Protein AF-A0A3N4SWY8-F1 (afdb_monomer_lite)

pLDDT: mean 83.65, std 14.89, range [37.97, 96.81]

Foldseek 3Di:
DPPPPPPPFDKDADQAKIWRFDQDPVDRPDGPDTDIDGNVVRNVVVVVVVVCVVPDDDDDDPVSVVPDDDDDD

Structure (mmCIF, N/CA/C/O backbone):
data_AF-A0A3N4SWY8-F1
#
_entry.id   AF-A0A3N4SWY8-F1
#
loop_
_atom_site.group_PDB
_atom_site.id
_atom_site.type_symbol
_atom_site.label_atom_id
_atom_site.label_alt_id
_atom_site.label_comp_id
_atom_site.label_asym_id
_atom_site.label_entity_id
_atom_site.label_seq_id
_atom_site.pdbx_PDB_ins_code
_atom_site.Cartn_x
_atom_site.Cartn_y
_atom_site.Cartn_z
_atom_site.occupancy
_atom_site.B_iso_or_equiv
_atom_site.auth_seq_id
_atom_site.auth_comp_id
_atom_site.auth_asym_id
_atom_site.auth_atom_id
_atom_site.pdbx_PDB_model_num
ATOM 1 N N . MET A 1 1 ? -2.236 -30.272 -3.948 1.00 37.97 1 MET A N 1
ATOM 2 C CA . MET A 1 1 ? -2.597 -29.130 -3.088 1.00 37.97 1 MET A CA 1
ATOM 3 C C . MET A 1 1 ? -2.250 -27.907 -3.902 1.00 37.97 1 MET A C 1
ATOM 5 O O . MET A 1 1 ? -1.071 -27.682 -4.135 1.00 37.97 1 MET A O 1
ATOM 9 N N . GLU A 1 2 ? -3.252 -27.253 -4.474 1.00 44.53 2 GLU A N 1
ATOM 10 C CA . GLU A 1 2 ? -3.059 -26.010 -5.217 1.00 44.53 2 GLU A CA 1
ATOM 11 C C . GLU A 1 2 ? -2.510 -24.991 -4.218 1.00 44.53 2 GLU A C 1
ATOM 13 O O . GLU A 1 2 ? -3.135 -24.715 -3.191 1.00 44.53 2 GLU A O 1
ATOM 18 N N . GLN A 1 3 ? -1.265 -24.570 -4.426 1.00 47.22 3 GLN A N 1
ATOM 19 C CA . GLN A 1 3 ? -0.664 -23.503 -3.651 1.00 47.22 3 GLN A CA 1
ATOM 20 C C . GLN A 1 3 ? -1.441 -22.265 -4.074 1.00 47.22 3 GLN A C 1
ATOM 22 O O . GLN A 1 3 ? -1.185 -21.734 -5.146 1.00 47.22 3 GLN A O 1
ATOM 27 N N . ALA A 1 4 ? -2.469 -21.894 -3.307 1.00 51.31 4 ALA A N 1
ATOM 28 C CA . ALA A 1 4 ? -3.154 -20.632 -3.515 1.00 51.31 4 ALA A CA 1
ATOM 29 C C . ALA A 1 4 ? -2.067 -19.562 -3.437 1.00 51.31 4 ALA A C 1
ATOM 31 O O . ALA A 1 4 ? -1.553 -19.295 -2.346 1.00 51.31 4 ALA A O 1
ATOM 32 N N . GLU A 1 5 ? -1.637 -19.054 -4.594 1.00 55.94 5 GLU A N 1
ATOM 33 C CA . GLU A 1 5 ? -0.734 -17.919 -4.663 1.00 55.94 5 GLU A CA 1
ATOM 34 C C . GLU A 1 5 ? -1.327 -16.873 -3.735 1.00 55.94 5 GLU A C 1
ATOM 36 O O . GLU A 1 5 ? -2.514 -16.540 -3.825 1.00 55.94 5 GLU A O 1
ATOM 41 N N . ALA A 1 6 ? -0.548 -16.476 -2.731 1.00 50.50 6 ALA A N 1
ATOM 42 C CA . ALA A 1 6 ? -1.012 -15.496 -1.777 1.00 50.50 6 ALA A CA 1
ATOM 43 C C . ALA A 1 6 ? -1.365 -14.253 -2.591 1.00 50.50 6 ALA A C 1
ATOM 45 O O . ALA A 1 6 ? -0.462 -13.618 -3.125 1.00 50.50 6 ALA A O 1
ATOM 46 N N . LEU A 1 7 ? -2.666 -13.964 -2.723 1.00 52.12 7 LEU A N 1
ATOM 47 C CA . LEU A 1 7 ? -3.147 -12.788 -3.439 1.00 52.12 7 LEU A CA 1
ATOM 48 C C . LEU A 1 7 ? -2.307 -11.599 -2.993 1.00 52.12 7 LEU A C 1
ATOM 50 O O . LEU A 1 7 ? -2.216 -11.341 -1.786 1.00 52.12 7 LEU A O 1
ATOM 54 N N . GLU A 1 8 ? -1.673 -10.920 -3.946 1.00 59.38 8 GLU A N 1
ATOM 55 C CA . GLU A 1 8 ? -0.929 -9.706 -3.652 1.00 59.38 8 GLU A CA 1
ATOM 56 C C . GLU A 1 8 ? -1.893 -8.722 -2.991 1.00 59.38 8 GLU A C 1
ATOM 58 O O . GLU A 1 8 ? -2.874 -8.263 -3.579 1.00 59.38 8 GLU A O 1
ATOM 63 N N . ARG A 1 9 ? -1.673 -8.469 -1.699 1.00 65.88 9 ARG A N 1
ATOM 64 C CA . ARG A 1 9 ? -2.491 -7.534 -0.936 1.00 65.88 9 ARG A CA 1
ATOM 65 C C . ARG A 1 9 ? -1.850 -6.170 -1.056 1.00 65.88 9 ARG A C 1
ATOM 67 O O . ARG A 1 9 ? -0.847 -5.886 -0.408 1.00 65.88 9 ARG A O 1
ATOM 74 N N . PHE A 1 10 ? -2.462 -5.331 -1.873 1.00 79.38 10 PHE A N 1
ATOM 75 C CA . PHE A 1 10 ? -2.150 -3.913 -1.916 1.00 79.38 10 PHE A CA 1
ATOM 76 C C . PHE A 1 10 ? -2.643 -3.251 -0.627 1.00 79.38 10 PHE A C 1
ATOM 78 O O . PHE A 1 10 ? -3.633 -3.678 -0.033 1.00 79.38 10 PHE 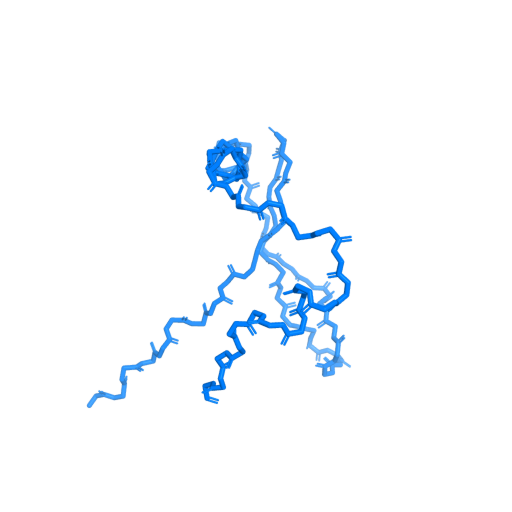A O 1
ATOM 85 N N . PHE A 1 11 ? -1.948 -2.215 -0.175 1.00 88.31 11 PHE A N 1
ATOM 86 C CA . PHE A 1 11 ? -2.367 -1.403 0.961 1.00 88.31 11 PHE A CA 1
ATOM 87 C C . PHE A 1 11 ? -2.062 0.065 0.686 1.00 88.31 11 PHE A C 1
ATOM 89 O O . PHE A 1 11 ? -1.143 0.399 -0.060 1.00 88.31 11 PHE A O 1
ATOM 96 N N . VAL A 1 12 ? -2.820 0.945 1.331 1.00 90.19 12 VAL A N 1
ATOM 97 C CA . VAL A 1 12 ? -2.520 2.377 1.409 1.00 90.19 12 VAL A CA 1
ATOM 98 C C . VAL A 1 12 ? -2.284 2.704 2.872 1.00 90.19 12 VAL A C 1
ATOM 100 O O . VAL A 1 12 ? -3.112 2.361 3.715 1.00 90.19 12 VAL A O 1
ATOM 103 N N . ALA A 1 13 ? -1.157 3.336 3.188 1.00 94.75 13 ALA A N 1
ATOM 104 C CA . ALA A 1 13 ? -0.773 3.647 4.558 1.00 94.75 13 ALA A CA 1
ATOM 105 C C . ALA A 1 13 ? -0.386 5.120 4.715 1.00 94.75 13 ALA A C 1
ATOM 107 O O . ALA A 1 13 ? 0.217 5.721 3.827 1.00 94.75 13 ALA A O 1
ATOM 108 N N . SER A 1 14 ? -0.712 5.670 5.878 1.00 94.81 14 SER A N 1
ATOM 109 C CA . SER A 1 14 ? -0.185 6.917 6.426 1.00 94.81 14 SER A CA 1
ATOM 110 C C . SER A 1 14 ? 0.404 6.645 7.812 1.00 94.81 14 SER A C 1
ATOM 112 O O . SER A 1 14 ? 0.285 5.547 8.354 1.00 94.81 14 SER A O 1
ATOM 114 N N . GLU A 1 15 ? 1.008 7.644 8.447 1.00 94.00 15 GLU A N 1
ATOM 115 C CA . GLU A 1 15 ? 1.526 7.516 9.814 1.00 94.00 15 GLU A CA 1
ATOM 116 C C . GLU A 1 15 ? 0.423 7.295 10.872 1.00 94.00 15 GLU A C 1
ATOM 118 O O . GLU A 1 15 ? 0.732 7.001 12.031 1.00 94.00 15 GLU A O 1
ATOM 123 N N . SER A 1 16 ? -0.857 7.457 10.511 1.00 95.62 16 SER A N 1
ATOM 124 C CA . SER A 1 16 ? -1.997 7.331 11.427 1.00 95.62 16 SER A CA 1
ATOM 125 C C . SER A 1 16 ? -2.861 6.090 11.196 1.00 95.62 16 SER A C 1
ATOM 127 O O . SER A 1 16 ? -3.423 5.578 12.166 1.00 95.62 16 SER A O 1
ATOM 129 N N . ALA A 1 17 ? -2.968 5.596 9.960 1.00 96.44 17 ALA A N 1
ATOM 130 C CA . ALA A 1 17 ? -3.798 4.444 9.614 1.00 96.44 17 ALA A CA 1
ATOM 131 C C . ALA A 1 17 ? -3.324 3.767 8.323 1.00 96.44 17 ALA A C 1
ATOM 133 O O . ALA A 1 17 ? -2.662 4.384 7.490 1.00 96.44 17 ALA A O 1
ATOM 134 N N . ALA A 1 18 ? -3.703 2.504 8.137 1.00 95.75 18 ALA A N 1
ATOM 135 C CA . ALA A 1 18 ? -3.540 1.815 6.864 1.00 95.75 18 ALA A CA 1
ATOM 136 C C . ALA A 1 18 ? -4.821 1.078 6.479 1.00 95.75 18 ALA A C 1
ATOM 138 O O . ALA A 1 18 ? -5.587 0.659 7.343 1.00 95.75 18 ALA A O 1
ATOM 139 N N . VAL A 1 19 ? -5.060 0.932 5.182 1.00 94.25 19 VAL A N 1
ATOM 140 C CA . VAL A 1 19 ? -6.224 0.236 4.636 1.00 94.25 19 VAL A CA 1
ATOM 141 C C . VAL A 1 19 ? -5.745 -0.816 3.652 1.00 94.25 19 VAL A C 1
ATOM 143 O O . VAL A 1 19 ? -4.970 -0.510 2.747 1.00 94.25 19 VAL A O 1
ATOM 146 N N . VAL A 1 20 ? -6.240 -2.041 3.817 1.00 91.88 20 VAL A N 1
ATOM 147 C CA . VAL A 1 20 ? -6.191 -3.075 2.778 1.00 91.88 20 VAL A CA 1
ATOM 148 C C . VAL A 1 20 ? -7.511 -2.992 2.011 1.00 91.88 20 VAL A C 1
ATOM 150 O O . VAL A 1 20 ? -8.537 -3.407 2.562 1.00 91.88 20 VAL A O 1
ATOM 153 N N . PRO A 1 21 ? -7.541 -2.395 0.807 1.00 89.00 21 PRO A N 1
ATOM 154 C CA . PRO A 1 21 ? -8.761 -2.305 0.024 1.00 89.00 21 PRO A CA 1
ATOM 155 C C . PRO A 1 21 ? -9.214 -3.704 -0.410 1.00 89.00 21 PRO A C 1
ATOM 157 O O . PRO A 1 21 ? -8.404 -4.565 -0.757 1.00 89.00 21 PRO A O 1
ATOM 160 N N . LEU A 1 22 ? -10.522 -3.932 -0.362 1.00 85.62 22 LEU A N 1
ATOM 161 C CA . LEU A 1 22 ? -11.174 -5.152 -0.819 1.00 85.62 22 LEU A CA 1
ATOM 162 C C . LEU A 1 22 ? -11.906 -4.859 -2.135 1.00 85.62 22 LEU A C 1
ATOM 164 O O . LEU A 1 22 ? -12.469 -3.766 -2.273 1.00 85.62 22 LEU A O 1
ATOM 168 N N . PRO A 1 23 ? -11.888 -5.793 -3.106 1.00 84.31 23 PRO A N 1
ATOM 169 C CA . PRO A 1 23 ? -12.641 -5.636 -4.342 1.00 84.31 23 PRO A CA 1
ATOM 170 C C . PRO A 1 23 ? -14.104 -5.316 -4.059 1.00 84.31 23 PRO A C 1
ATOM 172 O O . PRO A 1 23 ? -14.685 -5.829 -3.100 1.00 84.31 23 PRO A O 1
ATOM 175 N N . SER A 1 24 ? -14.687 -4.471 -4.903 1.00 82.62 24 SER A N 1
ATOM 176 C CA . SER A 1 24 ? -16.071 -4.066 -4.743 1.00 82.62 24 SER A CA 1
ATOM 177 C C . SER A 1 24 ? -17.008 -5.262 -4.834 1.00 82.62 24 SER A C 1
ATOM 179 O O . SER A 1 24 ? -16.895 -6.105 -5.723 1.00 82.62 24 SER A O 1
ATOM 181 N N . PHE A 1 25 ? -17.998 -5.291 -3.945 1.00 79.69 25 PHE A N 1
ATOM 182 C CA . PHE A 1 25 ? -19.099 -6.250 -4.045 1.00 79.69 25 PHE A CA 1
ATOM 183 C C . PHE A 1 25 ? -20.122 -5.867 -5.128 1.00 79.69 25 PHE A C 1
ATOM 185 O O . PHE A 1 25 ? -21.011 -6.657 -5.441 1.00 79.69 25 PHE A O 1
ATO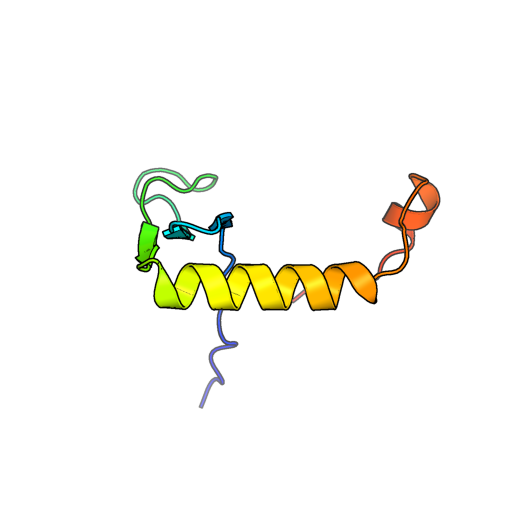M 19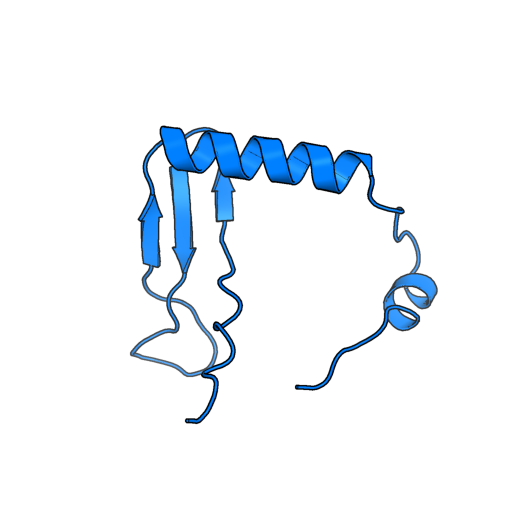2 N N . HIS A 1 26 ? -20.005 -4.665 -5.700 1.00 81.69 26 HIS A N 1
ATOM 193 C CA . HIS A 1 26 ? -20.995 -4.050 -6.585 1.00 81.69 26 HIS A CA 1
ATOM 194 C C . HIS A 1 26 ? -20.474 -3.768 -8.004 1.00 81.69 26 HIS A C 1
ATOM 196 O O . HIS A 1 26 ? -21.259 -3.374 -8.866 1.00 81.69 26 HIS A O 1
ATOM 202 N N . GLY A 1 27 ? -19.182 -3.968 -8.279 1.00 73.38 27 GLY A N 1
ATOM 203 C CA . GLY A 1 27 ? -18.596 -3.734 -9.599 1.00 73.38 27 GLY A CA 1
ATOM 204 C C . GLY A 1 27 ? -17.226 -4.390 -9.766 1.00 73.38 27 GLY A C 1
ATOM 205 O O . GLY A 1 27 ? -16.519 -4.614 -8.791 1.00 73.38 27 GLY A O 1
ATOM 206 N N . ALA A 1 28 ? -16.855 -4.700 -11.010 1.00 74.56 28 ALA A N 1
ATOM 207 C CA . ALA A 1 28 ? -15.616 -5.419 -11.324 1.00 74.56 28 ALA A CA 1
ATOM 208 C C . ALA A 1 28 ? -14.344 -4.552 -11.235 1.00 74.56 28 ALA A C 1
ATOM 210 O O . ALA A 1 28 ? -13.254 -5.090 -11.074 1.00 74.56 28 ALA A O 1
ATOM 211 N N . ASP A 1 29 ? -14.485 -3.224 -11.304 1.00 71.94 29 ASP A N 1
ATOM 212 C CA . ASP A 1 29 ? -13.364 -2.306 -11.558 1.00 71.94 29 ASP A CA 1
ATOM 213 C C . ASP A 1 29 ? -13.055 -1.359 -10.380 1.00 71.94 29 ASP A C 1
ATOM 215 O O . ASP A 1 29 ? -12.470 -0.292 -10.569 1.00 71.94 29 ASP A O 1
ATOM 219 N N . GLY A 1 30 ? -13.466 -1.695 -9.152 1.00 74.12 30 GLY A N 1
ATOM 220 C CA . GLY A 1 30 ? -13.311 -0.792 -8.008 1.00 74.12 30 GLY A CA 1
ATOM 221 C C . GLY A 1 30 ? -13.122 -1.474 -6.659 1.00 74.12 30 GLY A C 1
ATOM 222 O O . GLY A 1 30 ? -13.273 -2.684 -6.520 1.00 74.12 30 GLY A O 1
ATOM 223 N N . PHE A 1 31 ? -12.827 -0.654 -5.651 1.00 82.12 31 PHE A N 1
ATOM 224 C CA . PHE A 1 31 ? -12.725 -1.034 -4.243 1.00 82.12 31 PHE A CA 1
ATOM 225 C C . PHE A 1 31 ? -13.720 -0.174 -3.454 1.00 82.12 31 PHE A C 1
ATOM 227 O O . PHE A 1 31 ? -13.571 1.048 -3.419 1.00 82.12 31 PHE A O 1
ATOM 234 N N . ASP A 1 32 ? -14.756 -0.779 -2.869 1.00 83.94 32 ASP A N 1
ATOM 235 C CA . ASP A 1 32 ? -15.800 -0.056 -2.114 1.00 83.94 32 ASP A CA 1
ATOM 236 C C . ASP A 1 32 ? -15.693 -0.240 -0.593 1.00 83.94 32 ASP A C 1
ATOM 238 O O . ASP A 1 32 ? -16.298 0.506 0.178 1.00 83.94 32 ASP A O 1
ATOM 242 N N . CYS A 1 33 ? -14.892 -1.208 -0.153 1.00 85.38 33 CYS A N 1
ATOM 243 C CA . CYS A 1 33 ? -14.671 -1.530 1.245 1.00 85.38 33 CYS A CA 1
ATOM 244 C C . CYS A 1 33 ? -13.209 -1.921 1.490 1.00 85.38 33 CYS A C 1
ATOM 246 O O . CYS A 1 33 ? -12.402 -2.044 0.570 1.00 85.38 33 CYS A O 1
ATOM 248 N N . GLY A 1 34 ? -12.835 -2.070 2.759 1.00 88.69 34 GLY A N 1
ATOM 249 C CA . GLY A 1 34 ? -11.467 -2.391 3.136 1.00 88.69 34 GLY A CA 1
ATOM 250 C C . GLY A 1 34 ? -11.334 -2.738 4.609 1.00 88.69 34 GLY A C 1
ATOM 251 O O . GLY A 1 34 ? -12.226 -2.469 5.416 1.00 88.69 34 GLY A O 1
ATOM 252 N N . VAL A 1 35 ? -10.195 -3.325 4.961 1.00 91.44 35 VAL A N 1
ATOM 253 C CA . VAL A 1 35 ? -9.826 -3.591 6.354 1.00 91.44 35 VAL A CA 1
ATOM 254 C C . VAL A 1 35 ? -8.971 -2.439 6.859 1.00 91.44 35 VAL A C 1
ATOM 256 O O . VAL A 1 35 ? -7.894 -2.186 6.317 1.00 91.44 35 VAL A O 1
ATOM 259 N N . LEU A 1 36 ? -9.447 -1.752 7.899 1.00 95.06 36 LEU A N 1
ATOM 260 C CA . LEU A 1 36 ? -8.692 -0.697 8.567 1.00 95.06 36 LEU A CA 1
ATOM 261 C C . LEU A 1 36 ? -7.708 -1.309 9.566 1.00 95.06 36 LEU A C 1
ATOM 263 O O . LEU A 1 36 ? -8.084 -2.089 10.442 1.00 95.06 36 LEU A O 1
ATOM 267 N N . L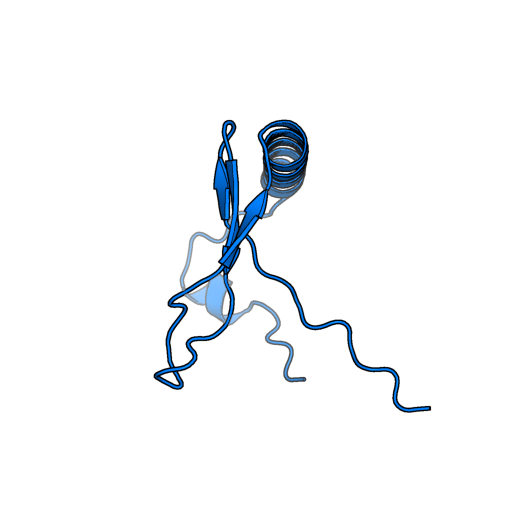EU A 1 37 ? -6.453 -0.904 9.456 1.00 93.56 37 LEU A N 1
ATOM 268 C CA . LEU A 1 37 ? -5.384 -1.225 10.382 1.00 93.56 37 LEU A CA 1
ATOM 269 C C . LEU A 1 37 ? -5.071 0.001 11.240 1.00 93.56 37 LEU A C 1
ATOM 271 O O . LEU A 1 37 ? -5.026 1.137 10.758 1.00 93.56 37 LEU A O 1
ATOM 275 N N . GLY A 1 38 ? -4.849 -0.247 12.529 1.00 94.38 38 GLY A N 1
ATOM 276 C CA . GLY A 1 38 ? -4.505 0.792 13.489 1.00 94.38 38 GLY A CA 1
ATOM 277 C C . GLY A 1 38 ? -3.102 1.366 13.278 1.00 94.38 38 GLY A C 1
ATOM 278 O O . GLY A 1 38 ? -2.283 0.843 12.521 1.00 94.38 38 GLY A O 1
ATOM 279 N N . ARG A 1 39 ? -2.815 2.437 14.022 1.00 95.06 39 ARG A N 1
ATOM 280 C CA . ARG A 1 39 ? -1.575 3.221 13.935 1.00 95.06 39 ARG A CA 1
ATOM 281 C C . ARG A 1 39 ? -0.291 2.389 13.983 1.00 95.06 39 ARG A C 1
ATOM 283 O O . ARG A 1 39 ? 0.641 2.693 13.253 1.00 95.06 39 ARG A O 1
ATOM 290 N N . GLU A 1 40 ? -0.223 1.373 14.840 1.00 94.75 40 GLU A N 1
ATOM 291 C CA . GLU A 1 40 ? 0.987 0.555 15.002 1.00 94.75 40 GLU A CA 1
ATOM 292 C C . GLU A 1 40 ? 1.384 -0.139 13.692 1.00 94.75 40 GLU A C 1
ATOM 294 O O . GLU A 1 40 ? 2.504 0.031 13.211 1.00 94.75 40 GLU A O 1
ATOM 299 N N . ALA A 1 41 ? 0.434 -0.837 13.064 1.00 93.50 41 ALA A N 1
ATOM 300 C CA . ALA A 1 41 ? 0.643 -1.471 11.767 1.00 93.50 41 ALA A CA 1
ATOM 301 C C . ALA A 1 41 ? 0.939 -0.433 10.673 1.00 93.50 41 ALA A C 1
ATOM 303 O O . ALA A 1 41 ? 1.830 -0.632 9.849 1.00 93.50 41 ALA A O 1
ATOM 304 N N . ALA A 1 42 ? 0.231 0.698 10.693 1.00 95.75 42 ALA A N 1
ATOM 305 C CA . ALA A 1 42 ? 0.400 1.763 9.711 1.00 95.75 42 ALA A CA 1
ATOM 306 C C . ALA A 1 42 ? 1.822 2.353 9.713 1.00 95.75 42 ALA A C 1
ATOM 308 O O . ALA A 1 42 ? 2.446 2.478 8.660 1.00 95.75 42 ALA A O 1
ATOM 309 N N . VAL A 1 43 ? 2.378 2.634 10.896 1.00 96.81 43 VAL A N 1
ATOM 310 C CA . VAL A 1 43 ? 3.747 3.155 11.044 1.00 96.81 43 VAL A CA 1
ATOM 311 C C . VAL A 1 43 ? 4.782 2.166 10.506 1.00 96.81 43 VAL A C 1
ATOM 313 O O . VAL A 1 43 ? 5.704 2.584 9.805 1.00 96.81 43 VAL A O 1
ATOM 316 N N . GLY A 1 44 ? 4.620 0.869 10.786 1.00 94.81 44 GLY A N 1
ATOM 317 C CA . GLY A 1 44 ? 5.510 -0.169 10.259 1.00 94.81 44 GLY A CA 1
ATOM 318 C C . GLY A 1 44 ? 5.517 -0.213 8.728 1.00 94.81 44 GLY A C 1
ATOM 319 O O . GLY A 1 44 ? 6.585 -0.226 8.116 1.00 94.81 44 GLY A O 1
ATOM 320 N N . LEU A 1 45 ? 4.334 -0.150 8.108 1.00 94.06 45 LEU A N 1
ATOM 321 C CA . LEU A 1 45 ? 4.189 -0.121 6.647 1.00 94.06 45 LEU A CA 1
ATOM 322 C C . LEU A 1 45 ? 4.820 1.133 6.027 1.00 94.06 45 LEU A C 1
ATOM 324 O O . LEU A 1 45 ? 5.515 1.033 5.017 1.00 94.06 45 LEU A O 1
ATOM 328 N N . VAL A 1 46 ? 4.634 2.306 6.642 1.00 95.19 46 VAL A N 1
ATOM 329 C CA . VAL A 1 46 ? 5.261 3.555 6.175 1.00 95.19 46 VAL A CA 1
ATOM 330 C C . VAL A 1 46 ? 6.782 3.481 6.274 1.00 95.19 46 VAL A C 1
ATOM 332 O O . VAL A 1 46 ? 7.473 3.892 5.343 1.00 95.19 46 VAL A O 1
ATOM 335 N N . HIS A 1 47 ? 7.317 2.961 7.379 1.00 95.88 47 HIS A N 1
ATOM 336 C CA . HIS A 1 47 ? 8.762 2.815 7.544 1.00 95.88 47 HIS A CA 1
ATOM 337 C C . HIS A 1 47 ? 9.349 1.908 6.465 1.00 95.88 47 HIS A C 1
ATOM 339 O O . HIS A 1 47 ? 10.282 2.305 5.769 1.00 95.88 47 HIS A O 1
ATOM 345 N N . HIS A 1 48 ? 8.724 0.751 6.256 1.00 92.44 48 HIS A N 1
ATOM 346 C CA . HIS A 1 48 ? 9.124 -0.174 5.207 1.00 92.44 48 HIS A CA 1
ATOM 347 C C . HIS A 1 48 ? 9.074 0.473 3.813 1.00 92.44 48 HIS A C 1
ATOM 349 O O . HIS A 1 48 ? 10.023 0.363 3.040 1.00 92.44 48 HIS A O 1
ATOM 355 N N . GLY A 1 49 ? 8.011 1.225 3.504 1.00 91.25 49 GLY A N 1
ATOM 356 C CA . GLY A 1 49 ? 7.901 1.960 2.242 1.00 91.25 49 GLY A CA 1
ATOM 357 C C . GLY A 1 49 ? 9.009 3.000 2.048 1.00 91.25 49 GLY A C 1
ATOM 358 O O . GLY A 1 49 ? 9.514 3.160 0.938 1.00 91.25 49 GLY A O 1
ATOM 359 N N . ARG A 1 50 ? 9.441 3.680 3.118 1.00 93.62 50 ARG A N 1
ATOM 360 C CA . ARG A 1 50 ? 10.570 4.626 3.069 1.00 93.62 50 ARG A CA 1
ATOM 361 C C . ARG A 1 50 ? 11.900 3.919 2.809 1.00 93.62 50 ARG A C 1
ATOM 363 O O . ARG A 1 50 ? 12.677 4.411 1.998 1.00 93.62 50 ARG A O 1
ATOM 370 N N . GLU A 1 51 ? 12.149 2.779 3.451 1.00 94.69 51 GLU A N 1
ATOM 371 C CA . GLU A 1 51 ? 13.345 1.955 3.208 1.00 94.69 51 GLU A CA 1
ATOM 372 C C . GLU A 1 51 ? 13.388 1.437 1.762 1.00 94.69 51 GLU A C 1
ATOM 374 O O . GLU A 1 51 ? 14.411 1.547 1.080 1.00 94.69 51 GLU A O 1
ATOM 379 N N . ALA A 1 52 ? 12.256 0.934 1.263 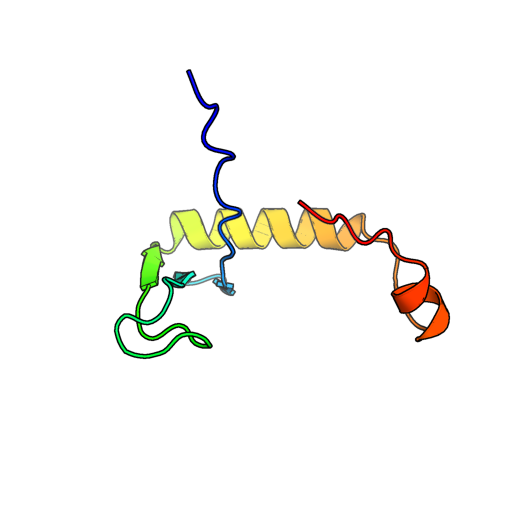1.00 90.19 52 ALA A N 1
ATOM 380 C CA . ALA A 1 52 ? 12.124 0.487 -0.119 1.00 90.19 52 ALA A CA 1
ATOM 381 C C . ALA A 1 52 ? 12.348 1.644 -1.105 1.00 90.19 52 ALA A C 1
ATOM 383 O O . ALA A 1 52 ? 13.122 1.510 -2.046 1.00 90.19 52 ALA A O 1
ATOM 384 N N . CYS A 1 53 ? 11.749 2.812 -0.856 1.00 88.00 53 CYS A N 1
ATOM 385 C CA . CYS A 1 53 ? 11.933 4.002 -1.689 1.00 88.00 53 CYS A CA 1
ATOM 386 C C . CYS A 1 53 ? 13.394 4.481 -1.707 1.00 88.00 53 CYS A C 1
ATOM 388 O O . CYS A 1 53 ? 13.923 4.804 -2.766 1.00 88.00 53 CYS A O 1
ATOM 390 N N . ALA A 1 54 ? 14.079 4.461 -0.560 1.00 91.62 54 ALA A N 1
ATOM 391 C CA . ALA A 1 54 ? 15.486 4.850 -0.469 1.00 91.62 54 ALA A CA 1
ATOM 392 C C . ALA A 1 54 ? 16.428 3.929 -1.268 1.00 91.62 54 ALA A C 1
ATOM 394 O O . ALA A 1 54 ? 17.517 4.355 -1.646 1.00 91.62 54 ALA A O 1
ATOM 395 N N . SER A 1 55 ? 16.021 2.681 -1.519 1.00 85.19 55 SER A N 1
ATOM 396 C CA . SER A 1 55 ? 16.768 1.709 -2.330 1.00 85.19 55 SER A CA 1
ATOM 397 C C . SER A 1 55 ? 16.256 1.584 -3.769 1.00 85.19 55 SER A C 1
ATOM 399 O O . SER A 1 55 ? 16.847 0.855 -4.567 1.00 85.19 55 SER A O 1
ATOM 401 N N . ALA A 1 56 ? 15.177 2.289 -4.117 1.00 88.44 56 ALA A N 1
ATOM 402 C CA . ALA A 1 56 ? 14.577 2.231 -5.437 1.00 88.44 56 ALA A CA 1
ATOM 403 C C . ALA A 1 56 ? 15.403 3.016 -6.462 1.00 88.44 56 ALA A C 1
ATOM 405 O O . ALA A 1 56 ? 15.969 4.070 -6.170 1.00 88.44 56 ALA A O 1
ATOM 406 N N . GLN A 1 57 ? 15.420 2.518 -7.698 1.00 87.06 57 GLN A N 1
ATOM 407 C CA . GLN A 1 57 ? 15.966 3.259 -8.828 1.00 87.06 57 GLN A CA 1
ATOM 408 C C . GLN A 1 57 ? 14.882 4.200 -9.384 1.00 87.06 57 GLN A C 1
ATOM 410 O O . GLN A 1 57 ? 13.784 3.723 -9.688 1.00 87.06 57 GLN A O 1
ATOM 415 N N . PRO A 1 58 ? 15.155 5.506 -9.558 1.00 88.06 58 PRO A N 1
ATOM 416 C CA . PRO A 1 58 ? 14.205 6.426 -10.172 1.00 88.0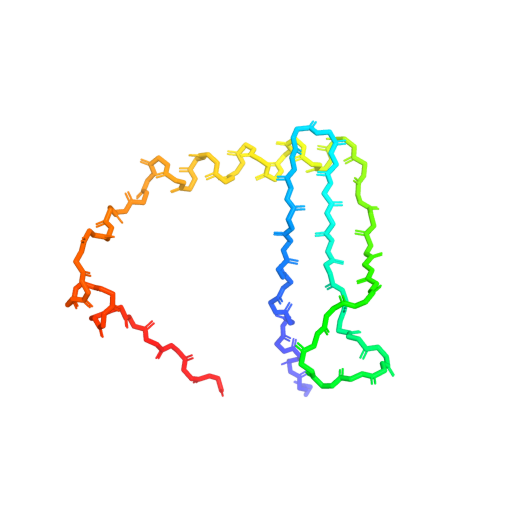6 58 PRO A CA 1
ATOM 417 C C . PRO A 1 58 ? 13.846 6.004 -11.600 1.00 88.06 58 PRO A C 1
ATOM 419 O O . PRO A 1 58 ? 14.713 5.643 -12.397 1.00 88.06 58 PRO A O 1
ATOM 422 N N . VAL A 1 59 ? 12.560 6.095 -11.934 1.00 91.62 59 VAL A N 1
ATOM 423 C CA . VAL A 1 59 ? 12.043 5.888 -13.291 1.00 91.62 59 VAL A CA 1
ATOM 424 C C . VAL A 1 59 ? 11.515 7.229 -13.791 1.00 91.62 59 VAL A C 1
ATOM 426 O O . VAL A 1 59 ? 10.411 7.639 -13.444 1.00 91.62 59 VAL A O 1
ATOM 429 N N . GLU A 1 60 ? 12.333 7.939 -14.569 1.00 94.56 60 GLU A N 1
ATOM 430 C CA . GLU A 1 60 ? 12.068 9.336 -14.958 1.00 94.56 60 GLU A CA 1
ATOM 431 C C . GLU A 1 60 ? 11.524 9.490 -16.386 1.00 94.56 60 GLU A C 1
ATOM 433 O O . GLU A 1 60 ? 11.030 10.556 -16.752 1.00 94.56 60 GLU A O 1
ATOM 438 N N . THR A 1 61 ? 11.601 8.439 -17.208 1.00 95.62 61 THR A N 1
ATOM 439 C CA . THR A 1 61 ? 11.181 8.472 -18.617 1.00 95.62 61 THR A CA 1
ATOM 440 C C . THR A 1 61 ? 10.159 7.391 -18.932 1.00 95.62 61 THR A C 1
ATOM 442 O O . THR A 1 61 ? 10.123 6.329 -18.307 1.00 95.62 61 THR A O 1
ATOM 445 N N . ILE A 1 62 ? 9.329 7.638 -19.948 1.00 93.75 62 ILE A N 1
ATOM 446 C CA . ILE A 1 62 ? 8.323 6.668 -20.392 1.00 93.75 62 ILE A CA 1
ATOM 447 C C . ILE A 1 62 ? 8.972 5.407 -20.977 1.00 93.75 62 ILE A C 1
ATOM 449 O O . ILE A 1 62 ? 8.437 4.310 -20.835 1.00 93.75 62 ILE A O 1
ATOM 453 N N . GLU A 1 63 ? 10.143 5.536 -21.601 1.00 94.62 63 GLU A N 1
ATOM 454 C CA . GLU A 1 63 ? 10.932 4.410 -22.097 1.00 94.62 63 GLU A CA 1
ATOM 455 C C . GLU A 1 63 ? 11.405 3.520 -20.945 1.00 94.62 63 GLU A C 1
ATOM 457 O O . GLU A 1 63 ? 11.310 2.298 -21.049 1.00 94.62 63 GLU A O 1
ATOM 462 N N . ALA A 1 64 ? 11.847 4.117 -19.831 1.00 91.94 64 ALA A N 1
ATOM 463 C CA . ALA A 1 64 ? 12.248 3.375 -18.641 1.00 91.94 64 ALA A CA 1
ATOM 464 C C . ALA A 1 64 ? 11.061 2.631 -18.011 1.00 91.94 64 ALA A C 1
ATOM 466 O O . ALA A 1 64 ? 11.212 1.471 -17.640 1.00 91.94 64 ALA A O 1
ATOM 467 N N . VAL A 1 65 ? 9.867 3.242 -17.978 1.00 90.75 65 VAL A N 1
ATOM 468 C CA . VAL A 1 65 ? 8.630 2.557 -17.548 1.00 90.75 65 VAL A CA 1
ATOM 469 C C . VAL A 1 65 ? 8.344 1.343 -18.433 1.00 90.75 65 VAL A C 1
ATOM 471 O O . VAL A 1 65 ? 8.083 0.256 -17.928 1.00 90.75 65 VAL A O 1
ATOM 474 N N . ARG A 1 66 ? 8.412 1.506 -19.760 1.00 91.25 66 ARG A N 1
ATOM 475 C CA . ARG A 1 66 ? 8.126 0.430 -20.728 1.00 91.25 66 ARG A CA 1
ATOM 476 C C . ARG A 1 66 ? 9.132 -0.720 -20.678 1.00 91.25 66 ARG A C 1
ATOM 478 O O . ARG A 1 66 ? 8.805 -1.812 -21.126 1.00 91.25 66 ARG A O 1
ATOM 485 N N . ALA A 1 67 ? 10.339 -0.469 -20.178 1.00 90.75 67 ALA A N 1
ATOM 486 C CA . ALA A 1 67 ? 11.382 -1.476 -20.024 1.00 90.75 67 ALA A CA 1
ATOM 487 C C . ALA A 1 67 ? 11.261 -2.288 -18.721 1.00 90.75 67 ALA A C 1
ATOM 489 O O . ALA A 1 67 ? 12.000 -3.260 -18.554 1.00 90.75 67 ALA A O 1
ATOM 490 N N . LEU A 1 68 ? 10.366 -1.909 -17.798 1.00 88.50 68 LEU A N 1
ATOM 491 C CA . LEU A 1 68 ? 10.146 -2.672 -16.571 1.00 88.50 68 LEU A CA 1
ATOM 492 C C . LEU A 1 68 ? 9.574 -4.062 -16.898 1.00 88.50 68 LEU A C 1
ATOM 494 O O . LEU A 1 68 ? 8.699 -4.178 -17.761 1.00 88.50 68 LEU A O 1
ATOM 498 N N . PRO A 1 69 ? 10.039 -5.124 -16.215 1.00 86.12 69 PRO A N 1
ATOM 499 C CA . PRO A 1 69 ? 9.506 -6.460 -16.422 1.00 86.12 69 PRO A CA 1
ATOM 500 C C . PRO A 1 69 ? 8.031 -6.494 -16.011 1.00 86.12 69 PRO A C 1
ATOM 502 O O . PRO A 1 69 ? 7.693 -6.232 -14.857 1.00 86.12 69 PRO A O 1
ATOM 505 N N . VAL A 1 70 ? 7.158 -6.835 -16.957 1.00 80.69 70 VAL A N 1
ATOM 506 C CA . VAL A 1 70 ? 5.749 -7.115 -16.679 1.00 80.69 70 VAL A CA 1
ATOM 507 C C . VAL A 1 70 ? 5.632 -8.611 -16.428 1.00 80.69 70 VAL A C 1
ATOM 509 O O . VAL A 1 70 ? 5.872 -9.415 -17.329 1.00 80.69 70 VAL A O 1
ATOM 512 N N . TRP A 1 71 ? 5.301 -8.986 -15.197 1.00 68.38 71 TRP A N 1
ATOM 513 C CA . TRP A 1 71 ? 5.005 -10.372 -14.862 1.00 68.38 71 TRP A CA 1
ATOM 514 C C . TRP A 1 71 ? 3.543 -10.646 -15.214 1.00 68.38 71 TRP A C 1
ATOM 516 O O . TRP A 1 71 ? 2.639 -9.983 -14.709 1.00 68.38 71 TRP A O 1
ATOM 526 N N . HIS A 1 72 ? 3.321 -11.582 -16.133 1.00 58.56 72 HIS A N 1
ATOM 527 C CA . HIS A 1 72 ? 2.003 -12.150 -16.386 1.00 58.56 72 HIS A CA 1
ATOM 528 C C . HIS A 1 72 ? 1.891 -13.414 -15.533 1.00 58.56 72 HIS A C 1
ATOM 530 O O . HIS A 1 72 ? 2.604 -14.380 -15.810 1.00 58.56 72 HIS A O 1
ATOM 536 N N . ASN A 1 73 ? 1.056 -13.366 -14.494 1.00 51.12 73 ASN A N 1
ATOM 537 C CA . ASN A 1 73 ? 0.607 -14.564 -13.780 1.00 51.12 73 ASN A CA 1
ATOM 538 C C . ASN A 1 73 ? -0.432 -15.309 -14.621 1.00 51.12 73 ASN A C 1
ATOM 540 O O . ASN A 1 73 ? -1.281 -14.622 -15.240 1.00 51.12 73 ASN A O 1
#

Radius of gyration: 15.88 Å; chains: 1; bounding box: 38×38×37 Å

Secondary structure (DSSP, 8-state):
-----------EE-SS-EEEEEE-SS-TT-EEEEEEE-HHHHHHHHHHHHHHHHHPPP--SHHHHHTS-----

Sequence (73 aa):
MEQAEALERFFVASESAAVVPLPSFHGADGFDCGVLLGREAAVGLVHHGREACASAQPVETIEAVRALPVWHN